Protein 8OWI (pdb70)

B-factor: mean 53.97, std 21.24, range [18.28, 141.06]

Solvent-accessible surface area: 8725 Å² total; per-residue (Å²): 202,137,85,32,102,72,10,92,134,119,35,79,128,27,53,99,54,52,90,127,47,34,114,91,40,114,156,71,25,68,60,14,89,60,50,18,102,162,18,109,75,45,18,114,82,17,118,40,69,20,128,170,41,124,184,204,136,89,36,109,54,10,107,120,98,34,102,131,24,63,117,51,40,113,128,45,28,127,96,27,86,170,76,5,59,64,15,87,44,61,10,100,163,17,101,79,56,24,110,81,27,136,43,62,23,154,170,48,152

Organism: Homo sapiens (NCBI:txid9606)

Foldseek 3Di:
DVVVVVVVVVVVVVVVVVVVVVVVVVVVVVVVVVVVVVVVVVVVVVVVVVVVVVD/DVVVVVVVVVVVVVVVVVVVVVVVVVVVVVVVVVVVVVVVVVVVVVVVVVVVVD

Sequence (109 aa):
KEEIEDLKMKLVKIDLEKMKNAKEFEKEISATKATVEYQKEVIRLLRENLRRSQQKEEIEDLKMKLVKIDLEKMKNAKEFEKEISATKATVEYQKEVIRLLRENLRRSQ

Secondary structure (DSSP, 8-state):
-HHHHHHHHHHHHHHHHHHHHHHHHHHHHHHHHHHHHHHHHHHHHHHHHHHHHH-/-HHHHHHHHHHHHHHHHHHHHHHHHHHHHHHHHHHHHHHHHHHHHHHHHHHHH-

Structure (mmCIF, N/CA/C/O backbone):
data_8OWI
#
_entry.id   8OWI
#
_cell.length_a   84.018
_cell.length_b   84.018
_cell.length_c   65.019
_cell.angle_alpha   90.000
_cell.angle_beta   90.000
_cell.angle_gamma   90.000
#
_symmetry.space_group_name_H-M   'P 42 21 2'
#
loop_
_entity.id
_entity.type
_entity.pdbx_description
1 polymer 'Centromere-associated protein E'
2 water water
#
loop_
_atom_site.group_PDB
_atom_site.id
_atom_site.type_symbol
_atom_site.label_atom_id
_atom_site.label_alt_id
_atom_site.label_comp_id
_atom_site.label_asym_id
_atom_site.label_entity_id
_atom_site.label_seq_id
_atom_site.pdbx_PDB_ins_code
_atom_site.Cartn_x
_atom_site.Cartn_y
_atom_site.Cartn_z
_atom_site.occupancy
_atom_site.B_iso_or_equiv
_atom_site.auth_seq_id
_atom_site.auth_comp_id
_atom_site.auth_asym_id
_atom_site.auth_atom_id
_atom_site.pdbx_PDB_model_num
ATOM 1 N N . LYS A 1 6 ? 14.07200 35.02600 14.90300 1.000 62.89175 2454 LYS A N 1
ATOM 2 C CA . LYS A 1 6 ? 15.03400 35.41300 15.93700 1.000 76.77763 2454 LYS A CA 1
ATOM 3 C C . LYS A 1 6 ? 15.77500 34.20600 16.47800 1.000 79.25424 2454 LYS A C 1
ATOM 4 O O . LYS A 1 6 ? 16.93600 34.30400 16.87100 1.000 79.27003 2454 LYS A O 1
ATOM 10 N N . GLU A 1 7 ? 15.08700 33.06600 16.52400 1.000 80.53597 2455 GLU A N 1
ATOM 11 C CA . GLU A 1 7 ? 15.77700 31.82200 16.83900 1.000 88.55272 2455 GLU A CA 1
ATOM 12 C C . GLU A 1 7 ? 16.82400 31.50600 15.78000 1.000 94.26657 2455 GLU A C 1
ATOM 13 O O . GLU A 1 7 ? 17.91700 31.02000 16.10000 1.000 86.66302 2455 GLU A O 1
ATOM 19 N N . GLU A 1 8 ? 16.51300 31.78900 14.51200 1.000 84.91544 2456 GLU A N 1
ATOM 20 C CA . GLU A 1 8 ? 17.48300 31.51700 13.45900 1.000 77.78301 2456 GLU A CA 1
ATOM 21 C C . GLU A 1 8 ? 18.71600 32.39500 13.61400 1.000 70.85850 2456 GLU A C 1
ATOM 22 O O . GLU A 1 8 ? 19.84700 31.91300 13.48400 1.000 69.64519 2456 GLU A O 1
ATOM 28 N N . ILE A 1 9 ? 18.51500 33.68100 13.91900 1.000 60.22301 2457 ILE A N 1
ATOM 29 C CA . ILE A 1 9 ? 19.63700 34.57700 14.18700 1.000 67.08436 2457 ILE A CA 1
ATOM 30 C C . ILE A 1 9 ? 20.54500 33.99500 15.26300 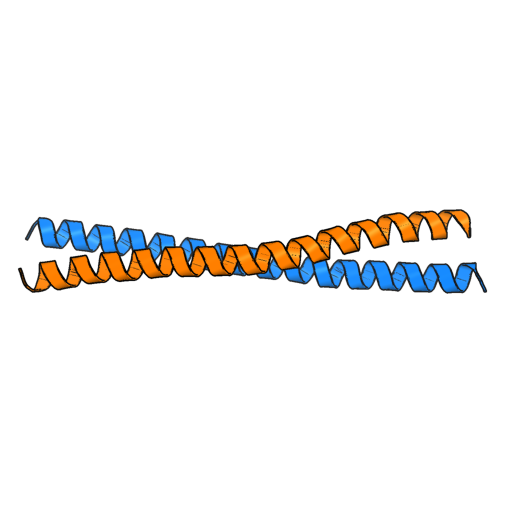1.000 65.53417 2457 ILE A C 1
ATOM 31 O O . ILE A 1 9 ? 21.77500 34.03900 15.15500 1.000 62.50486 2457 ILE A O 1
ATOM 36 N N . GLU A 1 10 ? 19.94600 33.43300 16.31600 1.000 59.64399 2458 GLU A N 1
ATOM 37 C CA . GLU A 1 10 ? 20.74500 32.86700 17.39700 1.000 55.09345 2458 GLU A CA 1
ATOM 38 C C . GLU A 1 10 ? 21.51100 31.63900 16.92500 1.000 56.34623 2458 GLU A C 1
ATOM 39 O O . GLU A 1 10 ? 22.69700 31.48200 17.23200 1.000 65.44995 2458 GLU A O 1
ATOM 45 N N . ASP A 1 11 ? 20.85000 30.75200 16.18100 1.000 55.91723 2459 ASP A N 1
ATOM 46 C CA . ASP A 1 11 ? 21.53900 29.57600 15.66300 1.000 61.16260 2459 ASP A CA 1
ATOM 47 C C . ASP A 1 11 ? 22.65100 29.97000 14.70200 1.000 55.94618 2459 ASP A C 1
ATOM 48 O O . ASP A 1 11 ? 23.75200 29.41000 14.75300 1.000 45.71864 2459 ASP A O 1
ATOM 53 N N . LEU A 1 12 ? 22.38800 30.94200 13.82700 1.000 48.21104 2460 LEU A N 1
ATOM 54 C CA . LEU A 1 12 ? 23.42600 31.38900 12.90800 1.000 54.43284 2460 LEU A CA 1
ATOM 55 C C . LEU A 1 12 ? 24.62200 31.95700 13.66000 1.000 54.98554 2460 LEU A C 1
ATOM 56 O O . LEU A 1 12 ? 25.77300 31.74300 13.25800 1.000 50.52974 2460 LEU A O 1
ATOM 61 N N . LYS A 1 13 ? 24.37400 32.67700 14.75200 1.000 43.23150 2461 LYS A N 1
ATOM 62 C CA . LYS A 1 13 ? 25.48200 33.29500 15.47100 1.000 53.03004 2461 LYS A CA 1
ATOM 63 C C . LYS A 1 13 ? 26.30300 32.25500 16.21700 1.000 44.55271 2461 LYS A C 1
ATOM 64 O O . LYS A 1 13 ? 27.50600 32.44100 16.42100 1.000 44.00791 2461 LYS A O 1
ATOM 70 N N . MET A 1 14 ? 25.67000 31.16200 16.64100 1.000 44.65272 2462 MET A N 1
ATOM 71 C CA . MET A 1 14 ? 26.42000 30.08800 17.27700 1.000 48.15841 2462 MET A CA 1
ATOM 72 C C . MET A 1 14 ? 27.24300 29.33300 16.24600 1.000 43.35783 2462 MET A C 1
ATOM 73 O O . MET A 1 14 ? 28.39300 28.95900 16.50800 1.000 42.91830 2462 MET A O 1
ATOM 78 N N . LYS A 1 15 ? 26.67400 29.12500 15.05500 1.000 43.63155 2463 LYS A N 1
ATOM 79 C CA . LYS A 1 15 ? 27.42400 28.51000 13.96500 1.000 44.17372 2463 LYS A CA 1
ATOM 80 C C . LYS A 1 15 ? 28.58900 29.39000 13.53300 1.000 35.09631 2463 LYS A C 1
ATOM 81 O O . LYS A 1 15 ? 29.64300 28.88600 13.12900 1.000 39.86794 2463 LYS A O 1
ATOM 87 N N . LEU A 1 16 ? 28.41500 30.70600 13.60000 1.000 34.01987 2464 LEU A N 1
ATOM 88 C CA . LEU A 1 16 ? 29.52100 31.60200 13.30200 1.000 36.97285 2464 LEU A CA 1
ATOM 89 C C . LEU A 1 16 ? 30.62100 31.46700 14.35100 1.000 40.83384 2464 LEU A C 1
ATOM 90 O O . LEU A 1 16 ? 31.81300 31.51200 14.03000 1.000 43.68419 2464 LEU A O 1
ATOM 95 N N . VAL A 1 17 ? 30.22600 31.29800 15.61700 1.000 38.64674 2465 VAL A N 1
ATOM 96 C CA . VAL A 1 17 ? 31.19900 31.12500 16.69600 1.000 33.36979 2465 VAL A CA 1
ATOM 97 C C . VAL A 1 17 ? 31.95800 29.82400 16.51200 1.000 34.25411 2465 VAL A C 1
ATOM 98 O O . VAL A 1 17 ? 33.18600 29.76500 16.67900 1.000 39.75477 2465 VAL A O 1
ATOM 102 N N . LYS A 1 18 ? 31.25000 28.75500 16.14800 1.000 30.49050 2466 LYS A N 1
ATOM 103 C CA . LYS A 1 18 ? 31.90600 27.47200 15.95000 1.000 37.52555 2466 LYS A CA 1
ATOM 104 C C . LYS A 1 18 ? 32.89300 27.54000 14.79200 1.000 35.50426 2466 LYS A C 1
ATOM 105 O O . LYS A 1 18 ? 34.05000 27.12300 14.91600 1.000 37.54661 2466 LYS A O 1
ATOM 111 N N . ILE A 1 19 ? 32.44800 28.07600 13.65400 1.000 33.84880 2467 ILE A N 1
ATOM 112 C CA . ILE A 1 19 ? 33.27200 28.04700 12.45200 1.000 38.51778 2467 ILE A CA 1
ATOM 113 C C . ILE A 1 19 ? 34.51800 28.90800 12.63800 1.000 33.58824 2467 ILE A C 1
ATOM 114 O O . ILE A 1 19 ? 35.59900 28.57900 12.13300 1.000 38.82308 2467 ILE A O 1
ATOM 119 N N . ASP A 1 20 ? 34.40000 30.00300 13.39200 1.000 37.33869 2468 ASP A N 1
ATOM 120 C CA . ASP A 1 20 ? 35.56800 30.84100 13.64200 1.000 34.66731 2468 ASP A CA 1
ATOM 121 C C . ASP A 1 20 ? 36.53900 30.15700 14.59600 1.000 37.47818 2468 ASP A C 1
ATOM 122 O O . ASP A 1 20 ? 37.75900 30.28600 14.44400 1.000 42.61564 2468 ASP A O 1
ATOM 127 N N . LEU A 1 21 ? 36.01500 29.41400 15.57500 1.000 39.28892 2469 LEU A N 1
ATOM 128 C CA . LEU A 1 21 ? 36.88600 28.69800 16.50100 1.000 34.82523 2469 LEU A CA 1
ATOM 129 C C . LEU A 1 21 ? 37.63600 27.57700 15.79700 1.000 34.43571 2469 LEU A C 1
ATOM 130 O O . LEU A 1 21 ? 38.81000 27.31900 16.09500 1.000 33.43822 2469 LEU A O 1
ATOM 135 N N . GLU A 1 22 ? 36.96200 26.87900 14.88100 1.000 33.21714 247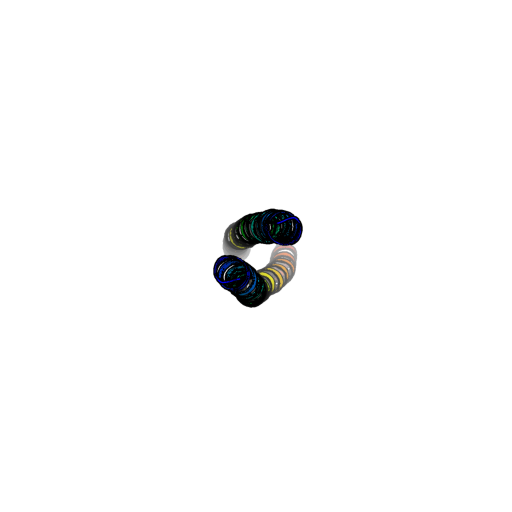0 GLU A N 1
ATOM 136 C CA . GLU A 1 22 ? 37.63100 25.86800 14.07400 1.000 36.21487 2470 GLU A CA 1
ATOM 137 C C . GLU A 1 22 ? 38.65800 26.50200 13.15200 1.000 36.52806 2470 GLU A C 1
ATOM 138 O O . GLU A 1 22 ? 39.68000 25.88900 12.82800 1.000 39.97321 2470 GLU A O 1
ATOM 144 N N . LYS A 1 23 ? 38.38700 27.72000 12.69500 1.000 40.89701 2471 LYS A N 1
ATOM 145 C CA . LYS A 1 23 ? 39.35800 28.42200 11.87400 1.000 35.77008 2471 LYS A CA 1
ATOM 146 C C . LYS A 1 23 ? 40.60400 28.75400 12.68400 1.000 40.09165 2471 LYS A C 1
ATOM 147 O O . LYS A 1 23 ? 41.73400 28.54200 12.22700 1.000 41.74448 2471 LYS A O 1
ATOM 153 N N . MET A 1 24 ? 40.41100 29.26600 13.90200 1.000 37.54924 2472 MET A N 1
ATOM 154 C CA . MET A 1 24 ? 41.54700 29.59300 14.75900 1.000 37.88875 2472 MET A CA 1
ATOM 155 C C . MET A 1 24 ? 42.32000 28.34500 15.15700 1.000 36.24908 2472 MET A C 1
ATOM 156 O O . MET A 1 24 ? 43.55400 28.34500 15.14700 1.000 48.50318 2472 MET A O 1
ATOM 161 N N . LYS A 1 25 ? 41.61400 27.28800 15.55200 1.000 33.23030 2473 LYS A N 1
ATOM 162 C CA . LYS A 1 25 ? 42.28800 26.06000 15.94500 1.000 35.28581 2473 LYS A CA 1
ATOM 163 C C . LYS A 1 25 ? 43.17300 25.54100 14.81900 1.000 35.24107 2473 LYS A C 1
ATOM 164 O O . LYS A 1 25 ? 44.34400 25.21100 15.03900 1.000 47.75573 2473 LYS A O 1
ATOM 170 N N . ASN A 1 26 ? 42.63700 25.49300 13.59500 1.000 37.83875 2474 ASN A N 1
ATOM 171 C CA . ASN A 1 26 ? 43.41500 24.99700 12.46400 1.000 34.01987 2474 ASN A CA 1
ATOM 172 C C . ASN A 1 26 ? 44.60400 25.89800 12.16800 1.000 36.82810 2474 ASN A C 1
ATOM 173 O O . ASN A 1 26 ? 45.68600 25.41200 11.82000 1.000 36.50438 2474 ASN A O 1
ATOM 178 N N . ALA A 1 27 ? 44.42000 27.21400 12.27800 1.000 32.34598 2475 ALA A N 1
ATOM 179 C CA . ALA A 1 27 ? 45.51200 28.12200 11.96200 1.000 34.77522 2475 ALA A CA 1
ATOM 180 C C . ALA A 1 27 ? 46.64900 27.98100 12.96500 1.000 43.69998 2475 ALA A C 1
ATOM 181 O O . ALA A 1 27 ? 47.82400 28.10500 12.60000 1.000 47.27409 2475 ALA A O 1
ATOM 183 N N . LYS A 1 28 ? 46.32000 27.71800 14.23300 1.000 39.20996 2476 LYS A N 1
ATOM 184 C CA . LYS A 1 28 ? 47.36200 27.56300 15.24300 1.000 35.30423 2476 LYS A CA 1
ATOM 185 C C . LYS A 1 28 ? 48.11000 26.25100 15.06400 1.000 47.45043 2476 LYS A C 1
ATOM 186 O O . LYS A 1 28 ? 49.33600 26.20300 15.23300 1.000 43.93158 2476 LYS A O 1
ATOM 192 N N . GLU A 1 29 ? 47.38600 25.17400 14.74900 1.000 33.13292 2477 GLU A N 1
ATOM 193 C CA . GLU A 1 29 ? 48.04400 23.91200 14.43700 1.000 43.60786 2477 GLU A CA 1
ATOM 194 C C . GLU A 1 29 ? 48.93900 24.04100 13.20900 1.000 45.00276 2477 GLU A C 1
ATOM 195 O O . GLU A 1 29 ? 50.07400 23.55000 13.21400 1.000 42.19190 2477 GLU A O 1
ATOM 201 N N . PHE A 1 30 ? 48.45400 24.70200 12.15200 1.000 49.14537 2478 PHE A N 1
ATOM 202 C CA . PHE A 1 30 ? 49.30900 24.97100 10.99900 1.000 44.47639 2478 PHE A CA 1
ATOM 203 C C . PHE A 1 30 ? 50.59500 25.65000 11.43700 1.000 45.66600 2478 PHE A C 1
ATOM 204 O O . PHE A 1 30 ? 51.69400 25.15200 11.17100 1.000 50.72187 2478 PHE A O 1
ATOM 212 N N . GLU A 1 31 ? 50.47100 26.77800 12.14200 1.000 40.17850 2479 GLU A N 1
ATOM 213 C CA . GLU A 1 31 ? 51.64900 27.50300 12.60500 1.000 43.67629 2479 GLU A CA 1
ATOM 214 C C . GLU A 1 31 ? 52.57100 26.60100 13.41400 1.000 44.88170 2479 GLU A C 1
ATOM 215 O O . GLU A 1 31 ? 53.79800 26.66000 13.27000 1.000 46.70297 2479 GLU A O 1
ATOM 221 N N . LYS A 1 32 ? 52.00000 25.75800 14.27400 1.000 46.78456 2480 LYS A N 1
ATOM 222 C CA . LYS A 1 32 ? 52.84000 24.90100 15.09900 1.000 42.41824 2480 LYS A CA 1
ATOM 223 C C . LYS A 1 32 ? 53.62400 23.92600 14.23400 1.000 39.83899 24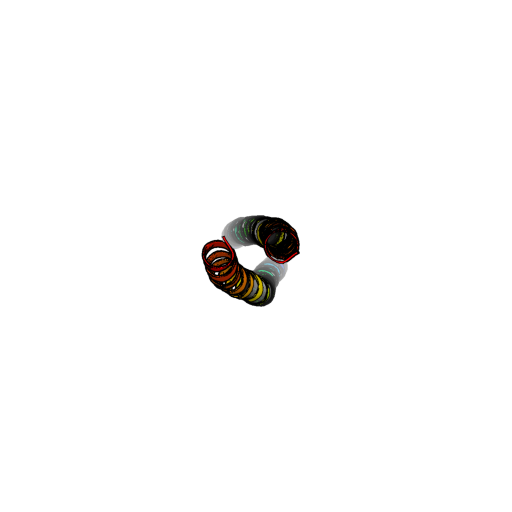80 LYS A C 1
ATOM 224 O O . LYS A 1 32 ? 54.83000 23.73400 14.43100 1.000 53.20901 2480 LYS A O 1
ATOM 230 N N . GLU A 1 33 ? 52.96000 23.32200 13.24800 1.000 34.67258 2481 GLU A N 1
ATOM 231 C CA . GLU A 1 33 ? 53.61100 22.27200 12.47500 1.000 45.07383 2481 GLU A CA 1
ATOM 232 C C . GLU A 1 33 ? 54.60500 22.84200 11.46700 1.000 44.89222 2481 GLU A C 1
ATOM 233 O O . GLU A 1 33 ? 55.61600 22.20100 11.16300 1.000 49.35065 2481 GLU A O 1
ATOM 239 N N . ILE A 1 34 ? 54.33700 24.03000 10.92500 1.000 34.74890 2482 ILE A N 1
ATOM 240 C CA . ILE A 1 34 ? 55.32200 24.67600 10.06100 1.000 37.90718 2482 ILE A CA 1
ATOM 241 C C . ILE A 1 34 ? 56.58600 24.98900 10.85000 1.000 43.82894 2482 ILE A C 1
ATOM 242 O O . ILE A 1 34 ? 57.70600 24.78400 10.36800 1.000 53.84856 2482 ILE A O 1
ATOM 247 N N . SER A 1 35 ? 56.41700 25.47800 12.08500 1.000 41.74448 2483 SER A N 1
ATOM 248 C CA . SER A 1 35 ? 57.56200 25.85700 12.90800 1.000 37.58872 2483 SER A CA 1
ATOM 249 C C . SER A 1 35 ? 58.39000 24.64200 13.27900 1.000 40.05480 2483 SER A C 1
ATOM 250 O O . SER A 1 35 ? 59.62100 24.65600 13.16400 1.000 45.35281 2483 SER A O 1
ATOM 253 N N . ALA A 1 36 ? 57.72900 23.58500 13.75300 1.000 32.31440 2484 ALA A N 1
ATOM 254 C CA . ALA A 1 36 ? 58.45200 22.37500 14.12100 1.000 42.53668 2484 ALA A CA 1
ATOM 255 C C . ALA A 1 36 ? 59.14800 21.76000 12.91100 1.000 39.38893 2484 ALA A C 1
ATOM 256 O O . ALA A 1 36 ? 60.28500 21.28700 13.01400 1.000 49.46119 2484 ALA A O 1
ATOM 258 N N . THR A 1 37 ? 58.48000 21.74900 11.75600 1.000 39.86531 2485 THR A N 1
ATOM 259 C CA . THR A 1 37 ? 59.09800 21.17100 10.56900 1.000 40.40748 2485 THR A CA 1
ATOM 260 C C . THR A 1 37 ? 60.25900 22.02800 10.09100 1.000 39.39946 2485 THR A C 1
ATOM 261 O O . THR A 1 37 ? 61.28000 21.49900 9.64100 1.000 41.01544 2485 THR A O 1
ATOM 265 N N . LYS A 1 38 ? 60.13500 23.35000 10.20200 1.000 37.14130 2486 LYS A N 1
ATOM 266 C CA . LYS A 1 38 ? 61.24900 24.21100 9.82400 1.000 38.96257 2486 LYS A CA 1
ATOM 267 C C . LYS A 1 38 ? 62.39900 24.09100 10.81400 1.000 42.48667 2486 LYS A C 1
ATOM 268 O O . LYS A 1 38 ? 63.57100 24.22900 10.43500 1.000 43.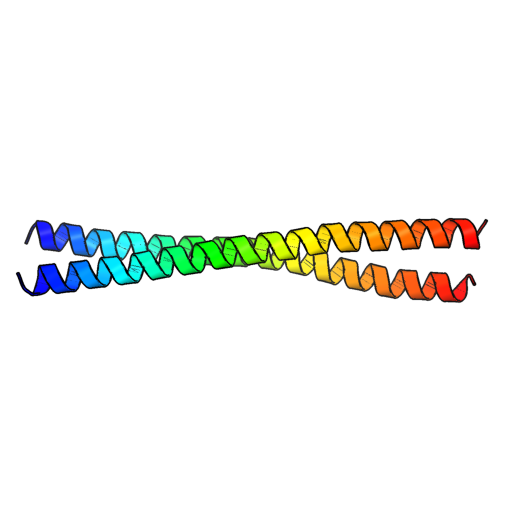78157 2486 LYS A O 1
ATOM 274 N N . ALA A 1 39 ? 62.08900 23.83100 12.08300 1.000 42.36824 2487 ALA A N 1
ATOM 275 C CA . ALA A 1 39 ? 63.15300 23.63400 13.05600 1.000 35.87009 2487 ALA A CA 1
ATOM 276 C C . ALA A 1 39 ? 63.88000 22.31900 12.80000 1.000 41.72079 2487 ALA A C 1
ATOM 277 O O . ALA A 1 39 ? 65.10100 22.23100 12.98500 1.000 40.41011 2487 ALA A O 1
ATOM 279 N N . THR A 1 40 ? 63.14300 21.29200 12.36500 1.000 28.51131 2488 THR A N 1
ATOM 280 C CA . THR A 1 40 ? 63.77000 20.03500 11.96600 1.000 32.07490 2488 THR A CA 1
ATOM 281 C C . THR A 1 40 ? 64.71500 20.23900 10.78900 1.000 33.51981 2488 THR A C 1
ATOM 282 O O . THR A 1 40 ? 65.79100 19.63100 10.73100 1.000 38.23880 2488 THR A O 1
ATOM 286 N N . VAL A 1 41 ? 64.33500 21.10900 9.84800 1.000 28.82451 2489 VAL A N 1
ATOM 287 C CA . VAL A 1 41 ? 65.18700 21.40100 8.69400 1.000 32.33019 2489 VAL A CA 1
ATOM 288 C C . VAL A 1 41 ? 66.50700 22.01400 9.15000 1.000 32.20912 2489 VAL A C 1
ATOM 289 O O . VAL A 1 41 ? 67.57900 21.71400 8.60800 1.000 38.38092 2489 VAL A O 1
ATOM 293 N N . GLU A 1 42 ? 66.44000 22.88600 10.15900 1.000 37.64399 2490 GLU A N 1
ATOM 294 C CA . GLU A 1 42 ? 67.65100 23.51500 10.67600 1.000 35.79903 2490 GLU A CA 1
ATOM 295 C C . GLU A 1 42 ? 68.45800 22.53600 11.51600 1.000 36.34383 2490 GLU A C 1
ATOM 296 O O . GLU A 1 42 ? 69.69300 22.52800 11.46300 1.000 36.87547 2490 GLU A O 1
ATOM 302 N N . TYR A 1 43 ? 67.77700 21.70500 12.30200 1.000 35.72270 2491 TYR A N 1
ATOM 303 C CA . TYR A 1 43 ? 68.47200 20.69600 13.08500 1.000 31.14058 2491 TYR A CA 1
ATOM 304 C C . TYR A 1 43 ? 69.23600 19.74400 12.18100 1.000 28.14022 2491 TYR A C 1
ATOM 305 O O . TYR A 1 43 ? 70.40700 19.44700 12.43100 1.000 30.98793 2491 TYR A O 1
ATOM 314 N N . GLN A 1 44 ? 68.60500 19.28200 11.10500 1.000 29.09559 2492 GLN A N 1
ATOM 315 C CA . GLN A 1 44 ? 69.28200 18.33800 10.22800 1.000 25.58991 2492 GLN A CA 1
ATOM 316 C C . GLN A 1 44 ? 70.35800 19.01900 9.39200 1.000 36.10696 2492 GLN A C 1
ATOM 317 O O . GLN A 1 44 ? 71.33800 18.37500 8.99700 1.000 38.00719 2492 GLN A O 1
ATOM 323 N N . LYS A 1 45 ? 70.21200 20.31700 9.14000 1.000 36.06222 2493 LYS A N 1
ATOM 324 C CA . LYS A 1 45 ? 71.29100 21.05400 8.49300 1.000 31.38271 2493 LYS A CA 1
ATOM 325 C C . LYS A 1 45 ? 72.55500 21.03900 9.34900 1.000 42.03399 2493 LYS A C 1
ATOM 326 O O . LYS A 1 45 ? 73.67200 20.97200 8.82400 1.000 39.23365 2493 LYS A O 1
ATOM 332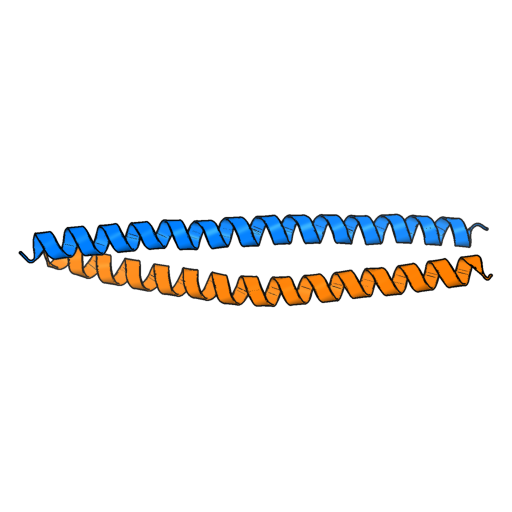 N N . GLU A 1 46 ? 72.39800 21.08300 10.67200 1.000 34.36201 2494 GLU A N 1
ATOM 333 C CA . GLU A 1 46 ? 73.56000 21.02600 11.54600 1.000 39.74687 2494 GLU A CA 1
ATOM 334 C C . GLU A 1 46 ? 74.14100 19.61700 11.60100 1.000 41.30758 2494 GLU A C 1
ATOM 335 O O . GLU A 1 46 ? 75.36600 19.44200 11.54300 1.000 49.95599 2494 GLU A O 1
ATOM 341 N N . VAL A 1 47 ? 73.27800 18.59900 11.70600 1.000 34.43308 2495 VAL A N 1
ATOM 342 C CA . VAL A 1 47 ? 73.73500 17.21300 11.61800 1.000 30.61683 2495 VAL A CA 1
ATOM 343 C C . VAL A 1 47 ? 74.56400 17.01400 10.36200 1.000 30.13782 2495 VAL A C 1
ATOM 344 O O . VAL A 1 47 ? 75.64300 16.41300 10.39900 1.000 36.55701 2495 VAL A O 1
ATOM 348 N N . ILE A 1 48 ? 74.08500 17.53700 9.23400 1.000 36.48332 2496 ILE A N 1
ATOM 349 C CA . ILE A 1 48 ? 74.81300 17.38100 7.98100 1.000 28.78240 2496 ILE A CA 1
ATOM 350 C C . ILE A 1 48 ? 76.16400 18.08000 8.05500 1.000 36.26487 2496 ILE A C 1
ATOM 351 O O . ILE A 1 48 ? 77.18000 17.54100 7.59800 1.000 37.57819 2496 ILE A O 1
ATOM 356 N N . ARG A 1 49 ? 76.20200 19.27900 8.64400 1.000 35.61743 2497 ARG A N 1
ATOM 357 C CA . ARG A 1 49 ? 77.46800 19.98500 8.79400 1.000 37.05707 2497 ARG A CA 1
ATOM 358 C C . ARG A 1 49 ? 78.44000 19.18400 9.64900 1.000 39.89163 2497 ARG A C 1
ATOM 359 O O . ARG A 1 49 ? 79.63600 19.11100 9.34200 1.000 41.48655 2497 ARG A O 1
ATOM 367 N N . LEU A 1 50 ? 77.94200 18.57000 10.72300 1.000 36.90179 2498 LEU A N 1
ATOM 368 C CA . LEU A 1 50 ? 78.80100 17.74100 11.55900 1.000 35.09895 2498 LEU A CA 1
ATOM 369 C C . LEU A 1 50 ? 79.31200 16.53000 10.79600 1.000 32.05384 2498 LEU A C 1
ATOM 370 O O . LEU A 1 50 ? 80.45600 16.10200 10.99100 1.000 42.64195 2498 LEU A O 1
ATOM 375 N N . LEU A 1 51 ? 78.47400 15.95400 9.93200 1.000 31.51694 2499 LEU A N 1
ATOM 376 C CA . LEU A 1 51 ? 78.89800 14.79400 9.15800 1.000 36.53333 2499 LEU A CA 1
ATOM 377 C C . LEU A 1 51 ? 79.98700 15.17500 8.16400 1.000 38.21511 2499 LEU A C 1
ATOM 378 O O . LEU A 1 51 ? 80.93300 14.41000 7.93900 1.000 38.92835 2499 LEU A O 1
ATOM 383 N N . ARG A 1 52 ? 79.87300 16.35700 7.55600 1.000 41.43918 2500 ARG A N 1
ATOM 384 C CA . ARG A 1 52 ? 80.89000 16.78100 6.59900 1.000 33.36189 2500 ARG A CA 1
ATOM 385 C C . ARG A 1 52 ? 82.21400 17.04200 7.29300 1.000 46.10026 2500 ARG A C 1
ATOM 386 O O . ARG A 1 52 ? 83.27900 16.70500 6.76400 1.000 51.97992 2500 ARG A O 1
ATOM 394 N N . GLU A 1 53 ? 82.16500 17.63600 8.48400 1.000 49.41645 2501 GLU A N 1
ATOM 395 C CA . GLU A 1 53 ? 83.38900 17.98000 9.19200 1.000 45.34754 2501 GLU A CA 1
ATOM 396 C C . GLU A 1 53 ? 84.13800 16.73000 9.63900 1.000 49.66122 2501 GLU A C 1
ATOM 397 O O . GLU A 1 53 ? 85.35900 16.62900 9.46600 1.000 65.67893 2501 GLU A O 1
ATOM 403 N N . ASN A 1 54 ? 83.42000 15.76200 10.21700 1.000 47.68466 2502 ASN A N 1
ATOM 404 C CA . ASN A 1 54 ? 84.04800 14.50300 10.61400 1.000 48.13998 2502 ASN A CA 1
ATOM 405 C C . ASN A 1 54 ? 84.55900 13.73600 9.40900 1.000 43.82104 2502 ASN A C 1
ATOM 406 O O . ASN A 1 54 ? 85.53800 12.98800 9.50800 1.000 59.28342 2502 ASN A O 1
ATOM 411 N N . LEU A 1 55 ? 83.88800 13.88500 8.27000 1.000 51.70094 2503 LEU A N 1
ATOM 412 C CA . LEU A 1 55 ? 84.31300 13.17000 7.07700 1.000 53.59327 2503 LEU A CA 1
ATOM 413 C C . LEU A 1 55 ? 85.57200 13.79700 6.49700 1.000 56.64890 2503 LEU A C 1
ATOM 414 O O . LEU A 1 55 ? 86.49200 13.08400 6.08200 1.000 68.63981 2503 LEU A O 1
ATOM 419 N N . ARG A 1 56 ? 85.63100 15.12900 6.47000 1.000 51.22983 2504 ARG A N 1
ATOM 420 C CA . ARG A 1 56 ? 86.84500 15.80400 6.02400 1.000 57.22002 2504 ARG A CA 1
ATOM 421 C C . ARG A 1 56 ? 88.04800 15.35600 6.83600 1.000 59.50187 2504 ARG A C 1
ATOM 422 O O . ARG A 1 56 ? 89.09900 15.02500 6.27600 1.000 71.80861 2504 ARG A O 1
ATOM 430 N N . ARG A 1 57 ? 87.90200 15.32200 8.15800 1.000 51.12718 2505 ARG A N 1
ATOM 431 C CA . ARG A 1 57 ? 89.03400 15.03900 9.02600 1.000 61.44947 2505 ARG A CA 1
ATOM 432 C C . ARG A 1 57 ? 89.44400 13.57900 8.94200 1.000 72.39815 2505 ARG A C 1
ATOM 433 O O . ARG A 1 57 ? 90.63800 13.26200 8.98800 1.000 97.16428 2505 ARG A O 1
ATOM 441 N N . SER A 1 58 ? 88.47100 12.67700 8.81600 1.000 62.19167 2506 SER A N 1
ATOM 442 C CA . SER A 1 58 ? 88.79600 11.27100 8.60200 1.000 82.18091 2506 SER A CA 1
ATOM 443 C C . SER A 1 58 ? 89.56100 11.08000 7.29500 1.000 84.21273 2506 SER A C 1
ATOM 444 O O . SER A 1 58 ? 90.44200 10.21700 7.20100 1.000 105.91796 2506 SER A O 1
ATOM 447 N N . GLN A 1 59 ? 89.25400 11.88900 6.28100 1.000 80.35700 2507 GLN A N 1
ATOM 448 C CA . GLN A 1 59 ? 89.93000 11.74700 4.99600 1.000 86.70513 2507 GLN A CA 1
ATOM 449 C C . GLN A 1 59 ? 91.31200 12.39600 5.00300 1.000 94.09023 2507 GLN A C 1
ATOM 450 O O . GLN A 1 59 ? 92.22300 11.92100 4.31600 1.000 107.14179 2507 GLN A O 1
ATOM 456 N N . GLN A 1 60 ? 91.48800 13.46700 5.76900 1.000 91.06618 2508 GLN A N 1
ATOM 457 C CA . GLN A 1 60 ? 92.76800 14.16200 5.82400 1.000 97.20376 2508 GLN A CA 1
ATOM 458 C C . GLN A 1 60 ? 93.61700 13.67600 6.99800 1.000 88.55272 2508 GLN A C 1
ATOM 459 O O . GLN A 1 60 ? 94.78500 13.32000 6.82200 1.000 101.62271 2508 GLN A O 1
ATOM 465 N N . LYS B 1 6 ? 15.53900 40.02100 8.29800 1.000 75.80909 2454 LYS B N 1
ATOM 466 C CA . LYS B 1 6 ? 16.09300 39.20300 7.21900 1.000 88.58431 2454 LYS B CA 1
ATOM 467 C C . LYS B 1 6 ? 17.40700 39.77700 6.72800 1.000 75.93279 2454 LYS B C 1
ATOM 468 O O . LYS B 1 6 ? 18.26200 39.05000 6.22600 1.000 82.14143 2454 LYS B O 1
ATOM 474 N N . GLU B 1 7 ? 17.56000 41.09400 6.86500 1.000 82.34145 2455 GLU B N 1
ATOM 475 C CA . GLU B 1 7 ? 18.82600 41.71900 6.50200 1.000 88.13162 2455 GLU B CA 1
ATOM 476 C C . GLU B 1 7 ? 19.95700 41.19700 7.37500 1.000 93.21907 2455 GLU B C 1
ATOM 477 O O . GLU B 1 7 ? 21.05600 40.90900 6.88500 1.000 90.72930 2455 GLU B O 1
ATOM 483 N N . GLU B 1 8 ? 19.71100 41.07600 8.67900 1.000 79.47532 2456 GLU B N 1
ATOM 484 C CA . GLU B 1 8 ? 20.74100 40.52200 9.54500 1.000 76.21440 2456 GLU B CA 1
ATOM 485 C C . GLU B 1 8 ? 21.00100 39.06100 9.21400 1.000 73.20615 2456 GLU B C 1
ATOM 486 O O . GLU B 1 8 ? 22.15600 38.62000 9.20600 1.000 77.14083 2456 GLU B O 1
ATOM 492 N N . ILE B 1 9 ? 19.94000 38.30200 8.92800 1.000 60.57568 2457 ILE B N 1
ATOM 493 C CA . ILE B 1 9 ? 20.10800 36.92000 8.48600 1.000 74.24311 2457 ILE B CA 1
ATOM 494 C C . ILE B 1 9 ? 21.02300 36.85100 7.26900 1.000 79.18055 2457 ILE B C 1
ATOM 495 O O . ILE B 1 9 ? 21.93200 36.01600 7.20200 1.000 71.36908 2457 ILE B O 1
ATOM 500 N N . GLU B 1 10 ? 20.81200 37.73800 6.29500 1.000 69.05302 2458 GLU B N 1
ATOM 501 C CA . GLU B 1 10 ? 21.66100 37.73500 5.10900 1.000 73.94044 2458 GLU B CA 1
ATOM 502 C C . GLU B 1 10 ? 23.12200 37.96900 5.47500 1.000 70.45318 2458 GLU B C 1
ATOM 503 O O . GLU B 1 10 ? 24.01300 37.27700 4.97000 1.000 82.15722 2458 GLU B O 1
ATOM 509 N N . ASP B 1 11 ? 23.38500 38.94100 6.35700 1.000 75.08005 2459 ASP B N 1
ATOM 510 C CA . ASP B 1 11 ? 24.75800 39.23000 6.77200 1.000 77.74880 2459 ASP B CA 1
ATOM 511 C C . ASP B 1 11 ? 25.39500 38.02500 7.44300 1.000 64.12874 2459 ASP B C 1
ATOM 512 O O . ASP B 1 11 ? 26.56600 37.71000 7.20100 1.000 69.53992 2459 ASP B O 1
ATOM 517 N N . LEU B 1 12 ? 24.64100 37.34300 8.30400 1.000 60.92836 2460 LEU B N 1
ATOM 518 C CA . LEU B 1 12 ? 25.19100 36.18800 8.99900 1.000 54.13017 2460 LEU B CA 1
ATOM 519 C C . LEU B 1 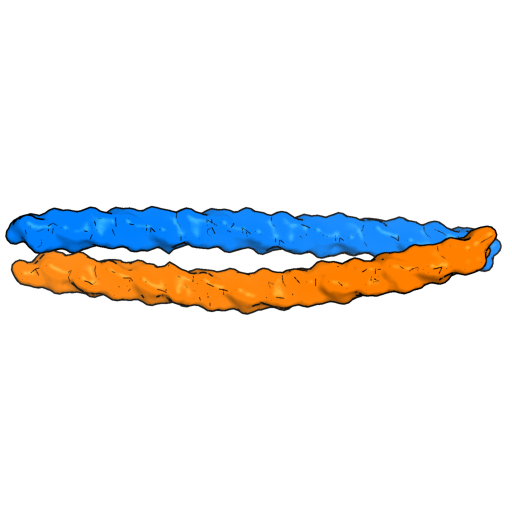12 ? 25.54600 35.07900 8.01900 1.000 62.85227 2460 LEU B C 1
ATOM 520 O O . LEU B 1 12 ? 26.64400 34.51100 8.08700 1.000 55.68036 2460 LEU B O 1
ATOM 525 N N . LYS B 1 13 ? 24.63600 34.76900 7.09100 1.000 52.54051 2461 LYS B N 1
ATOM 526 C CA . LYS B 1 13 ? 24.89500 33.70400 6.12700 1.000 53.43272 2461 LYS B CA 1
ATOM 527 C C . LYS B 1 13 ? 26.09100 34.03700 5.24800 1.000 50.29024 2461 LYS B C 1
ATOM 528 O O . LYS B 1 13 ? 26.89000 33.15200 4.92200 1.000 53.63275 2461 LYS B O 1
ATOM 534 N N . MET B 1 14 ? 26.23000 35.30500 4.85600 1.000 52.65368 2462 MET B N 1
ATOM 535 C CA . MET B 1 14 ? 27.42200 35.71700 4.12400 1.000 55.13556 2462 MET B CA 1
ATOM 536 C C . MET B 1 14 ? 28.67000 35.50500 4.96500 1.000 51.98518 2462 MET B C 1
ATOM 537 O O . MET B 1 14 ? 29.66800 34.95500 4.48000 1.000 62.40222 2462 MET B O 1
ATOM 542 N N . LYS B 1 15 ? 28.62400 35.91400 6.23700 1.000 56.27517 2463 LYS B N 1
ATOM 543 C CA . LYS B 1 15 ? 29.78600 35.77100 7.10800 1.000 47.91627 2463 LYS B CA 1
ATOM 544 C C . LYS B 1 15 ? 30.14300 34.30700 7.31300 1.000 37.93350 2463 LYS B C 1
ATOM 545 O O . LYS B 1 15 ? 31.32200 33.95400 7.40200 1.000 46.15290 2463 LYS B O 1
ATOM 551 N N . LEU B 1 16 ? 29.13700 33.44000 7.38700 1.000 42.02346 2464 LEU B N 1
ATOM 552 C CA . LEU B 1 16 ? 29.40800 32.01100 7.46000 1.000 47.61887 2464 LEU B CA 1
ATOM 553 C C . LEU B 1 16 ? 30.13100 31.52500 6.21100 1.000 51.92991 2464 LEU B C 1
ATOM 554 O O . LEU B 1 16 ? 31.09600 30.75500 6.29600 1.000 52.81686 2464 LEU B O 1
ATOM 559 N N . VAL B 1 17 ? 29.66900 31.95500 5.03400 1.000 51.92728 2465 VAL B N 1
ATOM 560 C CA . VAL B 1 17 ? 30.30400 31.53700 3.78600 1.000 46.37661 2465 VAL B CA 1
ATOM 561 C C . VAL B 1 17 ? 31.72600 32.08600 3.70600 1.000 45.09751 2465 VAL B C 1
ATOM 562 O O . VAL B 1 17 ? 32.67500 31.36300 3.38200 1.000 47.14249 2465 VAL B O 1
ATOM 566 N N . LYS B 1 18 ? 31.89400 33.36700 4.04200 1.000 42.89725 2466 LYS B N 1
ATOM 567 C CA . LYS B 1 18 ? 33.22100 33.97400 3.97900 1.000 46.19764 2466 LYS B CA 1
ATOM 568 C C . LYS B 1 18 ? 34.22300 33.23500 4.86400 1.000 48.03471 2466 LYS B C 1
ATOM 569 O O . LYS B 1 18 ? 35.38400 33.05200 4.47700 1.000 55.43823 2466 LYS B O 1
ATOM 575 N N . ILE B 1 19 ? 33.79600 32.79100 6.04900 1.000 46.62664 2467 ILE B N 1
ATOM 576 C CA . ILE B 1 19 ? 34.73100 32.15900 6.97700 1.000 44.93960 2467 ILE B CA 1
ATOM 577 C C . ILE B 1 19 ? 35.07600 30.75100 6.52300 1.000 47.54254 2467 ILE B C 1
ATOM 578 O O . ILE B 1 19 ? 36.23900 30.33700 6.58800 1.000 52.36681 2467 ILE B O 1
ATOM 583 N N . ASP B 1 20 ? 34.07800 29.98400 6.07300 1.000 45.23174 2468 ASP B N 1
ATOM 584 C CA . ASP B 1 20 ? 34.37800 28.65400 5.55600 1.000 53.22480 2468 ASP B CA 1
ATOM 585 C C . ASP B 1 20 ? 35.29800 28.73500 4.34400 1.000 53.29323 2468 ASP B C 1
ATOM 586 O O . ASP B 1 20 ? 36.1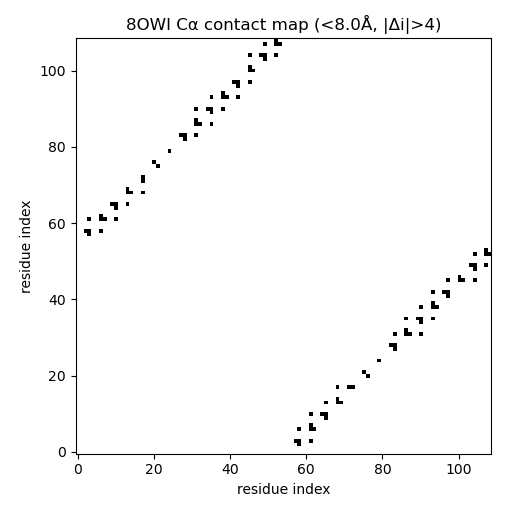2400 27.84300 4.11600 1.000 52.61683 2468 ASP B O 1
ATOM 591 N N . LEU B 1 21 ? 35.17800 29.80800 3.56600 1.000 47.58465 2469 LEU B N 1
ATOM 592 C CA . LEU B 1 21 ? 36.09000 30.00400 2.44900 1.000 47.71625 2469 LEU B CA 1
ATOM 593 C C . LEU B 1 21 ? 37.50700 30.27700 2.94100 1.000 49.59279 2469 LEU B C 1
ATOM 594 O O . LEU B 1 21 ? 38.47600 29.74700 2.38400 1.000 48.51898 2469 LEU B O 1
ATOM 599 N N . GLU B 1 22 ? 37.64900 31.09400 3.98800 1.000 47.92154 2470 GLU B N 1
ATOM 600 C CA . GLU B 1 22 ? 38.97900 31.35400 4.53200 1.000 47.87942 2470 GLU B CA 1
ATOM 601 C C . GLU B 1 22 ? 39.56700 30.10100 5.16500 1.000 38.59936 2470 GLU B C 1
ATOM 602 O O . GLU B 1 22 ? 40.78700 29.90200 5.14700 1.000 50.56133 2470 GLU B O 1
ATOM 608 N N . LYS B 1 23 ? 38.71900 29.25100 5.74200 1.000 35.74639 2471 LYS B N 1
ATOM 609 C CA . LYS B 1 23 ? 39.20400 27.99800 6.30000 1.000 37.88875 2471 LYS B CA 1
ATOM 610 C C . LYS B 1 23 ? 39.79700 27.11700 5.21500 1.000 41.06282 2471 LYS B C 1
ATOM 611 O O . LYS B 1 23 ? 40.86300 26.51800 5.39800 1.000 49.14010 2471 LYS B O 1
ATOM 617 N N . MET B 1 24 ? 39.10300 27.00300 4.08300 1.000 43.56049 2472 MET B N 1
ATOM 618 C CA . MET B 1 24 ? 39.61300 26.17700 2.99400 1.000 44.39743 2472 MET B CA 1
ATOM 619 C C . MET B 1 24 ? 40.88000 26.78000 2.40600 1.000 45.76601 2472 MET B C 1
ATOM 620 O O . MET B 1 24 ? 41.84600 26.06100 2.12300 1.000 51.57197 2472 MET B O 1
ATOM 625 N N . LYS B 1 25 ? 40.89200 28.10000 2.21600 1.000 33.89617 2473 LYS B N 1
ATOM 626 C CA . LYS B 1 25 ? 42.07200 28.75600 1.67200 1.000 34.47519 2473 LYS B CA 1
ATOM 627 C C . LYS B 1 25 ? 43.28200 28.53600 2.56500 1.000 42.58932 2473 LYS B C 1
ATOM 628 O O . LYS B 1 25 ? 44.34800 28.13000 2.08300 1.000 51.34037 2473 LYS B O 1
ATOM 634 N N . ASN B 1 26 ? 43.13200 28.78000 3.86900 1.000 44.70536 2474 ASN B N 1
ATOM 635 C CA . ASN B 1 26 ? 44.23400 28.55000 4.79800 1.000 47.12933 2474 ASN B CA 1
ATOM 636 C C . ASN B 1 26 ? 44.69100 27.10100 4.76500 1.000 41.63131 2474 ASN B C 1
ATOM 637 O O . ASN B 1 26 ? 45.89300 26.81800 4.83800 1.000 47.06354 2474 ASN B O 1
ATOM 642 N N . ALA B 1 27 ? 43.74300 26.16800 4.67700 1.000 39.13627 2475 ALA B N 1
ATOM 643 C CA . ALA B 1 27 ? 44.11000 24.76000 4.67200 1.000 38.85466 2475 ALA B CA 1
ATOM 644 C C . ALA B 1 27 ? 44.96800 24.43500 3.45900 1.000 46.66875 2475 ALA B C 1
ATOM 645 O O . ALA B 1 27 ? 45.97700 23.72800 3.56500 1.000 49.29538 2475 ALA B O 1
ATOM 647 N N . LYS B 1 28 ? 44.58700 24.96200 2.29500 1.000 41.19441 2476 LYS B N 1
ATOM 648 C CA . LYS B 1 28 ? 45.32600 24.65800 1.07900 1.000 47.18987 2476 LYS B CA 1
ATOM 649 C C . LYS B 1 28 ? 46.72000 25.25800 1.12400 1.000 45.57652 2476 LYS B C 1
ATOM 650 O O . LYS B 1 28 ? 47.69700 24.60000 0.75100 1.000 55.96197 2476 LYS B O 1
ATOM 656 N N . GLU B 1 29 ? 46.83900 26.49200 1.60700 1.000 37.92297 2477 GLU B N 1
ATOM 657 C CA . GLU B 1 29 ? 48.16100 27.09200 1.72500 1.000 46.45557 2477 GLU B CA 1
ATOM 658 C C . GLU B 1 29 ? 49.02000 26.35000 2.73600 1.000 45.01592 2477 GLU B C 1
ATOM 659 O O . GLU B 1 29 ? 50.23100 26.20300 2.53400 1.000 50.22707 2477 GLU B O 1
ATOM 665 N N . PHE B 1 30 ? 48.42400 25.86900 3.82900 1.000 41.29442 2478 PHE B N 1
ATOM 666 C CA . PHE B 1 30 ? 49.20900 25.07500 4.76300 1.000 38.85466 2478 PHE B CA 1
ATOM 667 C C . PHE B 1 30 ? 49.73700 23.81400 4.09000 1.000 49.56384 2478 PHE B C 1
ATOM 668 O O . PHE B 1 30 ? 50.93500 23.51000 4.16200 1.000 55.91986 2478 PHE B O 1
ATOM 676 N N . GLU B 1 31 ? 48.85400 23.07900 3.40900 1.000 44.07634 2479 GLU B N 1
ATOM 677 C CA . GLU B 1 31 ? 49.24000 21.80300 2.81300 1.000 55.68299 2479 GLU B CA 1
ATOM 678 C C . GLU B 1 31 ? 50.32300 21.98600 1.76100 1.000 52.60894 2479 GLU B C 1
ATOM 679 O O . GLU B 1 31 ? 51.18400 21.11600 1.57800 1.000 53.79066 2479 GLU B O 1
ATOM 685 N N . LYS B 1 32 ? 50.28200 23.10600 1.04200 1.000 39.62844 2480 LYS B N 1
ATOM 686 C CA . LYS B 1 32 ? 51.32100 23.38800 0.06400 1.000 45.52914 2480 LYS B CA 1
ATOM 687 C C . LYS B 1 32 ? 52.67600 23.52300 0.74700 1.000 49.57173 2480 LYS B C 1
ATOM 688 O O . LYS B 1 32 ? 53.63300 22.81600 0.40600 1.000 58.02011 2480 LYS B O 1
ATOM 694 N N . GLU B 1 33 ? 52.75800 24.40300 1.74900 1.000 48.18999 2481 GLU B N 1
ATOM 695 C CA . GLU B 1 33 ? 54.03500 24.67200 2.40300 1.000 47.93206 2481 GLU B CA 1
ATOM 696 C C . GLU B 1 33 ? 54.54000 23.45800 3.17100 1.000 48.60583 2481 GLU B C 1
ATOM 697 O O . GLU B 1 33 ? 55.73900 23.15600 3.14700 1.000 53.22743 2481 GLU B O 1
ATOM 703 N N . ILE B 1 34 ? 53.64500 22.73900 3.84900 1.000 42.83935 2482 ILE B N 1
ATOM 704 C CA . ILE B 1 34 ? 54.09800 21.63500 4.68800 1.000 41.04439 2482 ILE B CA 1
ATOM 705 C C . ILE B 1 34 ? 54.67600 20.51100 3.83100 1.000 45.85287 2482 ILE B C 1
ATOM 706 O O . ILE B 1 34 ? 55.63900 19.83900 4.22600 1.000 51.17192 2482 ILE B O 1
ATOM 711 N N . SER B 1 35 ? 54.12300 20.31200 2.62900 1.000 48.88481 2483 SER B N 1
ATOM 712 C CA . SER B 1 35 ? 54.58800 19.24000 1.75600 1.000 49.29012 2483 SER B CA 1
ATOM 713 C C . SER B 1 35 ? 55.94000 19.57900 1.15500 1.000 46.17659 2483 SER B C 1
ATOM 714 O O . SER B 1 35 ? 56.78900 18.70100 0.96800 1.000 54.90132 2483 SER B O 1
ATOM 717 N N . ALA B 1 36 ? 56.13700 20.84500 0.79300 1.000 35.08842 2484 ALA B N 1
ATOM 718 C CA . ALA B 1 36 ? 57.44300 21.27000 0.31500 1.000 38.25195 2484 ALA B CA 1
ATOM 719 C C . ALA B 1 36 ? 58.48900 21.08900 1.40500 1.000 42.67091 2484 ALA B C 1
ATOM 720 O O . ALA B 1 36 ? 59.59500 20.59500 1.15100 1.000 43.78946 2484 ALA B O 1
ATOM 722 N N . THR B 1 37 ? 58.14500 21.46200 2.63800 1.000 39.30471 2485 THR B N 1
ATOM 723 C CA . THR B 1 37 ? 59.12100 21.40700 3.71800 1.000 37.73347 2485 THR B CA 1
ATOM 724 C C . THR B 1 37 ? 59.37300 19.97100 4.15100 1.000 41.03913 2485 THR B C 1
ATOM 725 O O . THR B 1 37 ? 60.52100 19.57600 4.39500 1.000 43.93158 2485 THR B O 1
ATOM 729 N N . LYS B 1 38 ? 58.31500 19.16800 4.23600 1.000 36.19908 2486 LYS B N 1
ATOM 730 C CA . LYS B 1 38 ? 58.51000 17.76100 4.55700 1.000 33.73826 2486 LYS B CA 1
ATOM 731 C C . LYS B 1 38 ? 59.35000 17.05900 3.50200 1.000 32.89605 2486 LYS B C 1
ATOM 732 O O . LYS B 1 38 ? 60.05900 16.09600 3.81800 1.000 39.87320 2486 LYS B O 1
ATOM 738 N N . ALA B 1 39 ? 59.29000 17.53200 2.25500 1.000 37.02023 2487 ALA B N 1
ATOM 739 C CA . ALA B 1 39 ? 60.12100 16.96000 1.20200 1.000 32.06963 2487 ALA B CA 1
ATOM 740 C C . ALA B 1 39 ? 61.59400 17.24600 1.46600 1.000 33.89880 2487 ALA B C 1
ATOM 741 O O . ALA B 1 39 ? 62.44900 16.36100 1.34600 1.000 37.02286 2487 ALA B O 1
ATOM 743 N N . THR B 1 40 ? 61.90300 18.49200 1.82400 1.000 30.56156 2488 THR B N 1
ATOM 744 C CA . THR B 1 40 ? 63.25800 18.85500 2.21900 1.000 32.79077 2488 THR B CA 1
ATOM 745 C C . THR B 1 40 ? 63.73200 18.02000 3.39600 1.000 30.76685 2488 THR B C 1
ATOM 746 O O . THR B 1 40 ? 64.89000 17.58600 3.44800 1.000 35.00683 2488 THR B O 1
ATOM 750 N N . VAL B 1 41 ? 62.84600 17.80600 4.36800 1.000 30.13519 2489 VAL B N 1
ATOM 751 C CA . VAL B 1 41 ? 63.19300 17.01600 5.54200 1.000 22.26056 2489 VAL B CA 1
ATOM 752 C C . VAL B 1 41 ? 63.54800 15.59300 5.14100 1.000 24.52926 2489 VAL B C 1
ATOM 753 O O . VAL B 1 41 ? 64.49400 14.99800 5.67100 1.000 31.76697 2489 VAL B O 1
ATOM 757 N N . GLU B 1 42 ? 62.81100 15.03400 4.18100 1.000 31.01688 2490 GLU B N 1
ATOM 758 C CA . GLU B 1 42 ? 63.03800 13.64300 3.81100 1.000 36.42016 2490 GLU B CA 1
ATOM 759 C C . GLU B 1 42 ? 64.29000 13.49900 2.95800 1.000 32.04858 2490 GLU B C 1
ATOM 760 O O . GLU B 1 42 ? 65.00600 12.49900 3.07000 1.000 31.18269 2490 GLU B O 1
ATOM 766 N N . TYR B 1 43 ? 64.57600 14.48400 2.10700 1.000 26.41106 2491 TYR B N 1
ATOM 767 C CA . TYR B 1 43 ? 65.83700 14.45800 1.37800 1.000 26.25052 2491 TYR B CA 1
ATOM 768 C C . TYR B 1 43 ? 67.01800 14.63600 2.32600 1.000 33.12239 2491 TYR B C 1
ATOM 769 O O . TYR B 1 43 ? 68.05700 13.98100 2.16500 1.000 34.29095 2491 TYR B O 1
ATOM 778 N N . GLN B 1 44 ? 66.87000 15.49300 3.34200 1.000 25.08459 2492 GLN B N 1
ATOM 779 C CA . GLN B 1 44 ? 67.93200 15.62900 4.33400 1.000 26.31895 2492 GLN B CA 1
ATOM 780 C C . GLN B 1 44 ? 68.18900 14.31000 5.04900 1.000 29.46143 2492 GLN B C 1
ATOM 781 O O . GLN B 1 44 ? 69.34500 13.90900 5.23000 1.000 34.06987 2492 GLN B O 1
ATOM 787 N N . LYS B 1 45 ? 67.12500 13.61400 5.45600 1.000 25.65308 2493 LYS B N 1
ATOM 788 C CA . LYS B 1 45 ? 67.30700 12.32800 6.12200 1.000 31.81697 2493 LYS B CA 1
ATOM 789 C C . LYS B 1 45 ? 68.05700 11.34600 5.23500 1.000 34.78312 2493 LYS B C 1
ATOM 790 O O . LYS B 1 45 ? 68.80900 10.49900 5.73100 1.000 38.89940 2493 LYS B O 1
ATOM 796 N N . GLU B 1 46 ? 67.85700 11.43000 3.92100 1.000 31.86435 2494 GLU B N 1
ATOM 797 C CA . GLU B 1 46 ? 68.53400 10.50100 3.02600 1.000 39.21786 2494 GLU B CA 1
ATOM 798 C C . GLU B 1 46 ? 70.00400 10.86900 2.88000 1.000 28.90610 2494 GLU B C 1
ATOM 799 O O . GLU B 1 46 ? 70.88000 9.99600 2.90500 1.000 43.08411 2494 GLU B O 1
ATOM 805 N N . VAL B 1 47 ? 70.29400 12.16500 2.73400 1.000 27.42697 2495 VAL B N 1
ATOM 806 C CA . VAL B 1 47 ? 71.67700 12.64600 2.76600 1.000 30.00360 2495 VAL B CA 1
ATOM 807 C C . VAL B 1 47 ? 72.38100 12.16900 4.02900 1.000 29.52196 2495 VAL B C 1
ATOM 808 O O . VAL B 1 47 ? 73.53700 11.73100 3.99500 1.000 35.97800 2495 VAL B O 1
ATOM 812 N N . ILE B 1 48 ? 71.69000 12.24700 5.16300 1.000 32.19333 2496 ILE B N 1
ATOM 813 C CA . ILE B 1 48 ? 72.30500 11.92100 6.44200 1.000 31.49588 2496 ILE B CA 1
ATOM 814 C C . ILE B 1 48 ? 72.65700 10.44100 6.50600 1.000 32.96185 2496 ILE B C 1
ATOM 815 O O . ILE B 1 48 ? 73.77200 10.06700 6.89000 1.000 37.67557 2496 ILE B O 1
ATOM 820 N N . ARG B 1 49 ? 71.71100 9.57900 6.13200 1.000 27.95862 2497 ARG B N 1
ATOM 821 C CA . ARG B 1 49 ? 71.97800 8.14600 6.09600 1.000 32.08279 2497 ARG B CA 1
ATOM 822 C C . ARG B 1 49 ? 73.19000 7.83100 5.22400 1.000 42.91041 2497 ARG B C 1
ATOM 823 O O . ARG B 1 49 ? 74.06900 7.05400 5.61600 1.000 44.06581 2497 ARG B O 1
ATOM 831 N N . LEU B 1 50 ? 73.25500 8.43900 4.03900 1.000 41.54445 2498 LEU B N 1
ATOM 832 C CA . LEU B 1 50 ? 74.32300 8.12400 3.10000 1.000 33.01448 2498 LEU B CA 1
ATOM 833 C C . LEU B 1 50 ? 75.66000 8.66900 3.57600 1.000 35.16737 2498 LEU B C 1
ATOM 834 O O . LEU B 1 50 ? 76.69400 8.00600 3.42200 1.000 45.21858 2498 LEU B O 1
ATOM 839 N N . LEU B 1 51 ? 75.67200 9.88300 4.13100 1.000 34.10409 2499 LEU B N 1
ATOM 840 C CA . LEU B 1 51 ? 76.92100 10.40400 4.67700 1.000 33.33558 2499 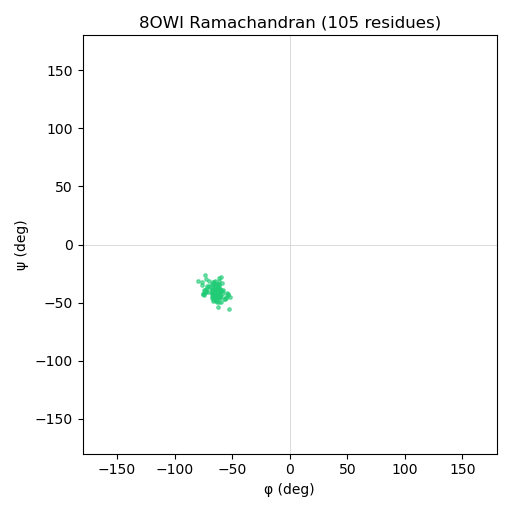LEU B CA 1
ATOM 841 C C . LEU B 1 51 ? 77.38900 9.57700 5.87200 1.000 37.10445 2499 LEU B C 1
ATOM 842 O O . LEU B 1 51 ? 78.59000 9.31700 6.01800 1.000 44.04475 2499 LEU B O 1
ATOM 847 N N . ARG B 1 52 ? 76.46100 9.14600 6.73000 1.000 40.82595 2500 ARG B N 1
ATOM 848 C CA . ARG B 1 52 ? 76.84700 8.31900 7.87100 1.000 37.82822 2500 ARG B CA 1
ATOM 849 C C . ARG B 1 52 ? 77.51600 7.03000 7.42400 1.000 41.56551 2500 ARG B C 1
ATOM 850 O O . ARG B 1 52 ? 78.47000 6.57000 8.06100 1.000 56.01461 2500 ARG B O 1
ATOM 858 N N . GLU B 1 53 ? 77.01800 6.42000 6.34700 1.000 37.77558 2501 GLU B N 1
ATOM 859 C CA . GLU B 1 53 ? 77.66800 5.22800 5.81400 1.000 45.96077 2501 GLU B CA 1
ATOM 860 C C . GLU B 1 53 ? 79.08400 5.54600 5.35500 1.000 48.62688 2501 GLU B C 1
ATOM 861 O O . GLU B 1 53 ? 80.02600 4.80300 5.65200 1.000 54.09333 2501 GLU B O 1
ATOM 867 N N . ASN B 1 54 ? 79.25200 6.65400 4.62900 1.000 43.74998 2502 ASN B N 1
ATOM 868 C CA . ASN B 1 54 ? 80.58100 7.03700 4.16700 1.000 43.81841 2502 ASN B CA 1
ATOM 869 C C . ASN B 1 54 ? 81.52000 7.28000 5.33600 1.000 46.07921 2502 ASN B C 1
ATOM 870 O O . ASN B 1 54 ? 82.70700 6.94100 5.27100 1.000 55.40401 2502 ASN B O 1
ATOM 875 N N . LEU B 1 55 ? 81.01200 7.88000 6.40900 1.000 44.71589 2503 LEU B N 1
ATOM 876 C CA . LEU B 1 55 ? 81.86500 8.14500 7.55700 1.000 47.03985 2503 LEU B CA 1
ATOM 877 C C . LEU B 1 55 ? 82.29300 6.85000 8.23100 1.000 56.90419 2503 LEU B C 1
ATOM 878 O O . LEU B 1 55 ? 83.45700 6.70500 8.62100 1.000 61.38368 2503 LEU B O 1
ATOM 883 N N . ARG B 1 56 ? 81.37000 5.89900 8.37500 1.000 47.57676 2504 ARG B N 1
ATOM 884 C CA . ARG B 1 56 ? 81.73300 4.61100 8.95500 1.000 56.01198 2504 ARG B CA 1
ATOM 885 C C . ARG B 1 56 ? 82.75700 3.89000 8.09100 1.000 60.72833 2504 ARG B C 1
ATOM 886 O O . ARG B 1 56 ? 83.65200 3.21600 8.61400 1.000 77.88829 2504 ARG B O 1
ATOM 894 N N . ARG B 1 57 ? 82.63700 4.01400 6.76700 1.000 60.54410 2505 ARG B N 1
ATOM 895 C CA . ARG B 1 57 ? 83.63800 3.43900 5.87400 1.000 60.57568 2505 ARG B CA 1
ATOM 896 C C . ARG B 1 57 ? 84.99600 4.08700 6.10000 1.000 60.79940 2505 ARG B C 1
ATOM 897 O O . ARG B 1 57 ? 86.00800 3.39700 6.26700 1.000 84.93650 2505 ARG B O 1
ATOM 905 N N . SER B 1 58 ? 85.03100 5.42200 6.11100 1.000 59.08340 2506 SER B N 1
ATOM 906 C CA . SER B 1 58 ? 86.29500 6.14300 6.22400 1.000 75.13796 2506 SER B CA 1
ATOM 907 C C . SER B 1 58 ? 87.03200 5.79000 7.51400 1.000 75.90384 2506 SER B C 1
ATOM 908 O O . SER B 1 58 ? 88.26700 5.84600 7.55800 1.000 86.21297 2506 SER B O 1
ATOM 911 N N . GLN B 1 59 ? 86.29800 5.40500 8.55100 1.000 79.03579 2507 GLN B N 1
ATOM 912 C CA . GLN B 1 59 ? 86.88000 5.10300 9.85200 1.000 80.96234 2507 GLN B CA 1
ATOM 913 C C . GLN B 1 59 ? 86.94800 3.59900 10.11600 1.000 75.57485 2507 GLN B C 1
ATOM 914 O O . GLN B 1 59 ? 87.97000 3.08000 10.57500 1.000 82.77045 2507 GLN B O 1
#

Radius of gyration: 23.96 Å; Cα contacts (8 Å, |Δi|>4): 56; chains: 2; bounding box: 78×38×17 Å

InterPro domains:
  IPR001752 Kinesin motor domain [PF00225] (12-327)
  IPR001752 Kinesin motor domain [PR00380] (77-98)
  IPR001752 Kinesin motor domain [PR00380] (194-211)
  IPR001752 Kinesin motor domain [PR00380] (230-248)
  IPR001752 Kinesin motor domain [PR00380] (281-302)
  IPR001752 Kinesin motor domain [PS50067] (6-329)
  IPR001752 Kinesin motor domain [SM00129] (4-337)
  IPR019821 Kinesin motor domain, conserved site [PS00411] (229-240)
  IPR027417 P-loop containing nucleoside triphosphate hydrolase [SSF52540] (7-365)
  IPR027640 Kinesin-like protein [PTHR47968] (4-727)
  IPR036961 Kinesin motor domain superfamily [G3DSA:3.40.850.10] (2-350)

GO terms:
  GO:0000775 chromosome, centromeric region (C, IDA)
  GO:0000776 kinetochore (C, IDA)
  GO:0051310 metaphase chromosome alignment (P, IMP)
  GO:0051315 attachment of mitotic spindle microtubules to kinetochore (P, IMP)
  GO:0099607 lateral attachment of mitotic spindle microtubules to kinetochore (P, IMP)
  GO:0007059 chromosome segregation (P, IMP)
  GO:0007080 mitotic metaphase chromosome alignment (P, IMP)
  GO:0000278 mitotic cell cycle (P, IMP)
  GO:0005515 protein binding (F, IPI)
  GO:0007079 mitotic chromosome movement towards spindle pole (P, TAS)
  GO:0007080 mitotic metaphase chromosome alignment (P, TAS)
  GO:0005829 cytosol (C, TAS)
  GO:0072686 mitotic spindle (C, IDA)
  GO:0015630 microtubule cytoskeleton (C, IDA)
  GO:1990023 mitotic spindle midzone (C, IDA)
  GO:0008017 microtubule binding (F, IDA)
  GO:0051233 spindle midzone (C, IDA)
  GO:0000779 condensed chromosome, centromeric region (C, IDA)
  GO:0005694 chromosome (C, IDA)
  GO:0005828 kinetochore microtubule (C, IDA)